Protein AF-A0A6B1G8V8-F1 (afdb_monomer_lite)

pLDDT: mean 84.97, std 13.7, range [35.28, 98.06]

Foldseek 3Di:
DPDQVQFDQLFRFPDKDWDDDPLKIKIKTQTNADDQKDKPQLVVPDQFDWFKKKKKFKALQLPQDPPPVCGGFKMKMWTFHNVQVVPGRDIDIHGPVSGIDIFMWGWDQDPVVNDIDTDTDPPKDWDWDQDRPRNMIIIMTRDPNHDPSMFIKIKIDGPVRGIDIDGHD

Radius of gyration: 16.23 Å; chains: 1; bounding box: 40×45×40 Å

Secondary structure (DSSP, 8-state):
--SGGGS-TTT-EEEEEEEEETTEEEEEEEES---SSEEE--TT--TT--SEEEEEEEESS----TTTT---SEEEEEE--TTTTSSTT--EEE-GGGT-EEEEEEEEEETTTTEEEEEE-TT---EEEEETTTTEEEEEEE-TT--SS-EEEEEEEETTTEEEEE---

Structure (mmCIF, N/CA/C/O backbone):
data_AF-A0A6B1G8V8-F1
#
_entry.id   AF-A0A6B1G8V8-F1
#
loop_
_atom_site.group_PDB
_atom_site.id
_atom_site.type_symbol
_atom_site.label_atom_id
_atom_site.label_alt_id
_atom_site.label_comp_id
_atom_site.label_asym_id
_atom_site.label_entity_id
_atom_site.label_seq_id
_atom_site.pdbx_PDB_ins_code
_atom_site.Cartn_x
_atom_site.Cartn_y
_atom_site.Cartn_z
_atom_site.occupancy
_atom_site.B_iso_or_equiv
_atom_site.auth_seq_id
_atom_site.auth_comp_id
_atom_site.auth_asym_id
_atom_site.auth_atom_id
_atom_site.pdbx_PDB_model_num
ATOM 1 N N . MET A 1 1 ? -14.516 0.953 -24.399 1.00 39.12 1 MET A N 1
ATOM 2 C CA . MET A 1 1 ? -14.673 0.362 -23.054 1.00 39.12 1 MET A CA 1
ATOM 3 C C . MET A 1 1 ? -13.446 -0.514 -22.906 1.00 39.12 1 MET A C 1
ATOM 5 O O . MET A 1 1 ? -13.545 -1.689 -23.188 1.00 39.12 1 MET A O 1
ATOM 9 N N . ASP A 1 2 ? -12.277 0.088 -22.645 1.00 35.28 2 ASP A N 1
ATOM 10 C CA . ASP A 1 2 ? -10.965 -0.543 -22.932 1.00 35.28 2 ASP A CA 1
ATOM 11 C C . ASP A 1 2 ? -9.835 -0.046 -22.002 1.00 35.28 2 ASP A C 1
ATOM 13 O O . ASP A 1 2 ? -8.678 0.040 -22.408 1.00 35.28 2 ASP A O 1
ATOM 17 N N . ALA A 1 3 ? -10.150 0.340 -20.761 1.00 50.69 3 ALA A N 1
ATOM 18 C CA . ALA A 1 3 ? -9.132 0.817 -19.812 1.00 50.69 3 ALA A CA 1
ATOM 19 C C . ALA A 1 3 ? -8.575 -0.311 -18.921 1.00 50.69 3 ALA A C 1
ATOM 21 O O . ALA A 1 3 ? -7.373 -0.387 -18.703 1.00 50.69 3 ALA A O 1
ATOM 22 N N . VAL A 1 4 ? -9.431 -1.233 -18.467 1.00 52.81 4 VAL A N 1
ATOM 23 C CA . VAL A 1 4 ? -9.064 -2.256 -17.466 1.00 52.81 4 VAL A CA 1
ATOM 24 C C . VAL A 1 4 ? -8.220 -3.395 -18.059 1.00 52.81 4 VAL A C 1
ATOM 26 O O . VAL A 1 4 ? -7.397 -3.988 -17.365 1.00 52.81 4 VAL A O 1
ATOM 29 N N . ASP A 1 5 ? -8.365 -3.699 -19.354 1.00 55.19 5 ASP A N 1
ATOM 30 C CA . ASP A 1 5 ? -7.652 -4.824 -19.987 1.00 55.19 5 ASP A CA 1
ATOM 31 C C . ASP A 1 5 ? -6.210 -4.507 -20.422 1.00 55.19 5 ASP A C 1
ATOM 33 O O . ASP A 1 5 ? -5.457 -5.431 -20.729 1.00 55.19 5 ASP A O 1
ATOM 37 N N . ASN A 1 6 ? -5.805 -3.231 -20.404 1.00 69.56 6 ASN A N 1
ATOM 38 C CA . ASN A 1 6 ? -4.459 -2.793 -20.798 1.00 69.56 6 ASN A CA 1
ATOM 39 C C . ASN A 1 6 ? -3.528 -2.496 -19.613 1.00 69.56 6 ASN A C 1
ATOM 41 O O . ASN A 1 6 ? -2.348 -2.221 -19.829 1.00 69.56 6 ASN A O 1
ATOM 45 N N . LEU A 1 7 ? -4.028 -2.557 -18.374 1.00 80.69 7 LEU A N 1
ATOM 46 C CA . LEU A 1 7 ? -3.188 -2.375 -17.192 1.00 80.69 7 LEU A CA 1
ATOM 47 C C . LEU A 1 7 ? -2.225 -3.561 -17.016 1.00 80.69 7 LEU A C 1
ATOM 49 O O . LEU A 1 7 ? -2.631 -4.717 -17.211 1.00 80.69 7 LEU A O 1
ATOM 53 N N . PRO A 1 8 ? -0.971 -3.313 -16.592 1.00 85.19 8 PRO A N 1
ATOM 54 C CA . PRO A 1 8 ? -0.048 -4.373 -16.219 1.00 85.19 8 PRO A CA 1
ATOM 55 C C . PRO A 1 8 ? -0.672 -5.295 -15.183 1.00 85.19 8 PRO A C 1
ATOM 57 O O . PRO A 1 8 ? -1.290 -4.861 -14.211 1.00 85.19 8 PRO A O 1
ATOM 60 N N . ARG A 1 9 ? -0.494 -6.598 -15.382 1.00 88.62 9 ARG A N 1
ATOM 61 C CA . ARG A 1 9 ? -1.203 -7.609 -14.592 1.00 88.62 9 ARG A CA 1
ATOM 62 C C . ARG A 1 9 ? -0.878 -7.558 -13.095 1.00 88.62 9 ARG A C 1
ATOM 64 O O . ARG A 1 9 ? -1.733 -7.934 -12.298 1.00 88.62 9 ARG A O 1
ATOM 71 N N . HIS A 1 10 ? 0.309 -7.063 -12.736 1.00 84.31 10 HIS A N 1
ATOM 72 C CA . HIS A 1 10 ? 0.762 -6.901 -11.351 1.00 84.31 10 HIS A CA 1
ATOM 73 C C . HIS A 1 10 ? 0.176 -5.683 -10.638 1.00 84.31 10 HIS A C 1
ATOM 75 O O . HIS A 1 10 ? 0.239 -5.629 -9.414 1.00 84.31 10 HIS A O 1
ATOM 81 N N . ILE A 1 11 ? -0.415 -4.731 -11.363 1.00 86.88 11 ILE A N 1
ATOM 82 C CA . ILE A 1 11 ? -1.179 -3.633 -10.756 1.00 86.88 11 ILE A CA 1
ATOM 83 C C . ILE A 1 11 ? -2.680 -3.738 -11.006 1.00 86.88 11 ILE A C 1
ATOM 85 O O . ILE A 1 11 ? -3.438 -3.154 -10.252 1.00 86.88 11 ILE A O 1
ATOM 89 N N . ASN A 1 12 ? -3.129 -4.516 -11.989 1.00 90.56 12 ASN A N 1
ATOM 90 C CA . ASN A 1 12 ? -4.548 -4.714 -12.279 1.00 90.56 12 ASN A CA 1
ATOM 91 C C . ASN A 1 12 ? -5.267 -5.412 -11.108 1.00 90.56 12 ASN A C 1
ATOM 93 O O . ASN A 1 12 ? -5.050 -6.608 -10.863 1.00 90.56 12 ASN A O 1
ATOM 97 N N . ILE A 1 13 ? -6.100 -4.663 -10.383 1.00 91.88 13 ILE A N 1
ATOM 98 C CA . ILE A 1 13 ? -6.831 -5.133 -9.209 1.00 91.88 13 ILE A CA 1
ATOM 99 C C . ILE A 1 13 ? -8.128 -5.792 -9.679 1.00 91.88 13 ILE A C 1
ATOM 101 O O . ILE A 1 13 ? -9.048 -5.155 -10.174 1.00 91.88 13 ILE A O 1
ATOM 105 N N . ILE A 1 14 ? -8.246 -7.098 -9.457 1.00 93.56 14 ILE A N 1
ATOM 106 C CA . ILE A 1 14 ? -9.467 -7.853 -9.767 1.00 93.56 14 ILE A CA 1
ATOM 107 C C . ILE A 1 14 ? -10.495 -7.710 -8.647 1.00 93.56 14 ILE A C 1
ATOM 109 O O . ILE A 1 14 ? -11.704 -7.741 -8.873 1.00 93.56 14 ILE A O 1
ATOM 113 N N . LYS A 1 15 ? -10.007 -7.634 -7.407 1.00 93.12 15 LYS A N 1
ATOM 114 C CA . LYS A 1 15 ? -10.833 -7.566 -6.207 1.00 93.12 15 LYS A CA 1
ATOM 115 C C . LYS A 1 15 ? -10.015 -7.076 -5.025 1.00 93.12 15 LYS A C 1
ATOM 117 O O . LYS A 1 15 ? -8.824 -7.361 -4.917 1.00 93.12 15 LYS A O 1
ATOM 122 N N . THR A 1 16 ? -10.686 -6.456 -4.068 1.00 94.75 16 THR A N 1
ATOM 123 C CA . THR A 1 16 ? -10.124 -6.152 -2.755 1.00 94.75 16 THR A CA 1
ATOM 124 C C . THR A 1 16 ? -10.911 -6.873 -1.663 1.00 94.75 16 THR A C 1
ATOM 126 O O . THR A 1 16 ? -12.077 -7.247 -1.823 1.00 94.75 16 THR A O 1
ATOM 129 N N . ARG A 1 17 ? -10.246 -7.162 -0.546 1.00 95.75 17 ARG A N 1
ATOM 130 C CA . ARG A 1 17 ? -10.904 -7.551 0.704 1.00 95.75 17 ARG A CA 1
ATOM 131 C C . ARG A 1 17 ? -10.180 -6.911 1.865 1.00 95.75 17 ARG A C 1
ATOM 133 O O . ARG A 1 17 ? -8.955 -6.959 1.920 1.00 95.75 17 ARG A O 1
ATOM 140 N N . SER A 1 18 ? -10.937 -6.432 2.832 1.00 94.88 18 SER A N 1
ATOM 141 C CA . SER A 1 18 ? -10.417 -6.018 4.123 1.00 94.88 18 SER A CA 1
ATOM 142 C C . SER A 1 18 ? -11.101 -6.792 5.239 1.00 94.88 18 SER A C 1
ATOM 144 O O . SER A 1 18 ? -12.240 -7.246 5.121 1.00 94.88 18 SER A O 1
ATOM 146 N N . ASN A 1 19 ? -10.383 -6.972 6.336 1.00 94.94 19 ASN A N 1
ATOM 147 C CA . ASN A 1 19 ? -10.982 -7.296 7.616 1.00 94.94 19 ASN A CA 1
ATOM 148 C C . ASN A 1 19 ? -10.213 -6.582 8.724 1.00 94.94 19 ASN A C 1
ATOM 150 O O . ASN A 1 19 ? -9.049 -6.222 8.550 1.00 94.94 19 ASN A O 1
ATOM 154 N N . ARG A 1 20 ? -10.869 -6.399 9.865 1.00 94.75 20 ARG A N 1
ATOM 155 C CA . ARG A 1 20 ? -10.316 -5.685 11.012 1.00 94.75 20 ARG A CA 1
ATOM 156 C C . ARG A 1 20 ? -10.350 -6.564 12.255 1.00 94.75 20 ARG A C 1
ATOM 158 O O . ARG A 1 20 ? -11.325 -7.285 12.472 1.00 94.75 20 ARG A O 1
ATOM 165 N N . VAL A 1 21 ? -9.300 -6.488 13.067 1.00 95.75 21 VAL A N 1
ATOM 166 C CA . VAL A 1 21 ? -9.236 -7.092 14.404 1.00 95.75 21 VAL A CA 1
ATOM 167 C C . VAL A 1 21 ? -8.693 -6.044 15.370 1.00 95.75 21 VAL A C 1
ATOM 169 O O . VAL A 1 21 ? -7.515 -5.712 15.318 1.00 95.75 21 VAL A O 1
ATOM 172 N N . GLY A 1 22 ? -9.551 -5.488 16.231 1.00 94.81 22 GLY A N 1
ATOM 173 C CA . GLY A 1 22 ? -9.175 -4.306 17.018 1.00 94.81 22 GLY A CA 1
ATOM 174 C C . GLY A 1 22 ? -8.818 -3.141 16.092 1.00 94.81 22 GLY A C 1
ATOM 175 O O . GLY A 1 22 ? -9.551 -2.878 15.146 1.00 94.81 22 GLY A O 1
ATOM 176 N N . GLU A 1 23 ? -7.690 -2.482 16.311 1.00 96.00 23 GLU A N 1
ATOM 177 C CA . GLU A 1 23 ? -7.196 -1.424 15.414 1.00 96.00 23 GLU A CA 1
ATOM 178 C C . GLU A 1 23 ? -6.299 -1.958 14.284 1.00 96.00 23 GLU A C 1
ATOM 180 O O . GLU A 1 23 ? -5.752 -1.204 13.485 1.00 96.00 23 GLU A O 1
ATOM 185 N N . THR A 1 24 ? -6.150 -3.280 14.167 1.00 97.25 24 THR A N 1
ATOM 186 C CA . THR A 1 24 ? -5.383 -3.889 13.080 1.00 97.25 24 THR A CA 1
ATOM 187 C C . THR A 1 24 ? -6.241 -4.061 11.834 1.00 97.25 24 THR A C 1
ATOM 189 O O . THR A 1 24 ? -7.226 -4.808 11.840 1.00 97.25 24 THR A O 1
ATOM 192 N N . ILE A 1 25 ? -5.822 -3.437 10.734 1.00 97.31 25 ILE A N 1
ATOM 193 C CA . ILE A 1 25 ? -6.373 -3.672 9.400 1.00 97.31 25 ILE A CA 1
ATOM 194 C C . ILE A 1 25 ? -5.590 -4.784 8.713 1.00 97.31 25 ILE A C 1
ATOM 196 O O . ILE A 1 25 ? -4.362 -4.806 8.700 1.00 97.31 25 ILE A O 1
ATOM 200 N N . HIS A 1 26 ? -6.318 -5.689 8.073 1.00 97.44 26 HIS A N 1
ATOM 201 C CA . HIS A 1 26 ? -5.798 -6.665 7.131 1.00 97.44 26 HIS A CA 1
ATOM 202 C C . HIS A 1 26 ? -6.414 -6.396 5.762 1.00 97.44 26 HIS A C 1
ATOM 204 O O . HIS A 1 26 ? -7.543 -6.799 5.489 1.00 97.44 26 HIS A O 1
ATOM 210 N N . ALA A 1 27 ? -5.669 -5.726 4.896 1.00 97.50 27 ALA A N 1
ATOM 211 C CA . ALA A 1 27 ? -6.106 -5.362 3.560 1.00 97.50 27 ALA A CA 1
ATOM 212 C C . ALA A 1 27 ? -5.463 -6.293 2.531 1.00 97.50 27 ALA A C 1
ATOM 214 O O . ALA A 1 27 ? -4.278 -6.603 2.619 1.00 97.50 27 ALA A O 1
ATOM 215 N N . ARG A 1 28 ? -6.238 -6.785 1.569 1.00 97.56 28 ARG A N 1
ATOM 216 C CA . ARG A 1 28 ? -5.780 -7.744 0.566 1.00 97.56 28 ARG A CA 1
ATOM 217 C C . ARG A 1 28 ? -6.204 -7.306 -0.826 1.00 97.56 28 ARG A C 1
ATOM 219 O O . ARG A 1 28 ? -7.396 -7.171 -1.095 1.00 97.56 28 ARG A O 1
ATOM 226 N N . PHE A 1 29 ? -5.216 -7.184 -1.697 1.00 96.62 29 PHE A N 1
ATOM 227 C CA . PHE A 1 29 ? -5.356 -7.029 -3.135 1.00 96.62 29 PHE A CA 1
ATOM 228 C C . PHE A 1 29 ? -5.373 -8.418 -3.769 1.00 96.62 29 PHE A C 1
ATOM 230 O O . PHE A 1 29 ? -4.514 -9.242 -3.453 1.00 96.62 29 PHE A O 1
ATOM 237 N N . TYR A 1 30 ? -6.340 -8.674 -4.644 1.00 96.00 30 TYR A N 1
ATOM 238 C CA . TYR A 1 30 ? -6.319 -9.789 -5.587 1.00 96.00 30 TYR A CA 1
ATOM 239 C C . TYR A 1 30 ? -5.976 -9.202 -6.946 1.00 96.00 30 TYR A C 1
ATOM 241 O O . TYR A 1 30 ? -6.732 -8.386 -7.475 1.00 96.00 30 TYR A O 1
ATOM 249 N N . LEU A 1 31 ? -4.824 -9.585 -7.476 1.00 94.38 31 LEU A N 1
ATOM 250 C CA . LEU A 1 31 ? -4.277 -9.037 -8.708 1.00 94.38 31 LEU A CA 1
ATOM 251 C C . LEU A 1 31 ? -4.483 -10.028 -9.848 1.00 94.38 31 LEU A C 1
ATOM 253 O O . LEU A 1 31 ? -4.680 -11.223 -9.620 1.00 94.38 31 LEU A O 1
ATOM 257 N N . ARG A 1 32 ? -4.440 -9.538 -11.087 1.00 93.75 32 ARG A N 1
ATOM 258 C CA . ARG A 1 32 ? -4.571 -10.412 -12.257 1.00 93.75 32 ARG A CA 1
ATOM 259 C C . ARG A 1 32 ? -3.440 -11.437 -12.316 1.00 93.75 32 ARG A C 1
ATOM 261 O O . ARG A 1 32 ? -3.692 -12.594 -12.640 1.00 93.75 32 ARG A O 1
ATOM 268 N N . GLU A 1 33 ? -2.215 -11.004 -12.027 1.00 93.06 33 GLU A N 1
ATOM 269 C CA . GLU A 1 33 ? -1.036 -11.866 -11.942 1.00 93.06 33 GLU A CA 1
ATOM 270 C C . GLU A 1 33 ? 0.099 -11.161 -11.190 1.00 93.06 33 GLU A C 1
ATOM 272 O O . GLU A 1 33 ? 0.418 -10.011 -11.475 1.00 93.06 33 GLU A O 1
ATOM 277 N N . ILE A 1 34 ? 0.752 -11.868 -10.275 1.00 90.94 34 ILE A N 1
ATOM 278 C CA . ILE A 1 34 ? 1.968 -11.452 -9.587 1.00 90.94 34 ILE A CA 1
ATOM 279 C C . ILE A 1 34 ? 3.123 -12.252 -10.192 1.00 90.94 34 ILE A C 1
ATOM 281 O O . ILE A 1 34 ? 3.202 -13.468 -9.978 1.00 90.94 34 ILE A O 1
ATOM 285 N N . PRO A 1 35 ? 4.028 -11.606 -10.944 1.00 88.19 35 PRO A N 1
ATOM 286 C CA . PRO A 1 35 ? 5.146 -12.306 -11.549 1.00 88.19 35 PRO A CA 1
ATOM 287 C C . PRO A 1 35 ? 6.120 -12.795 -10.470 1.00 88.19 35 PRO A C 1
ATOM 289 O O . PRO A 1 35 ? 6.318 -12.149 -9.443 1.00 88.19 35 PRO A O 1
ATOM 292 N N . GLU A 1 36 ? 6.769 -13.933 -10.721 1.00 85.94 36 GLU A N 1
ATOM 293 C CA . GLU A 1 36 ? 7.852 -14.428 -9.860 1.00 85.94 36 GLU A CA 1
ATOM 294 C C . GLU A 1 36 ? 9.040 -13.467 -9.825 1.00 85.94 36 GLU A C 1
ATOM 296 O O . GLU A 1 36 ? 9.628 -13.248 -8.771 1.00 85.94 36 GLU A O 1
ATOM 301 N N . MET A 1 37 ? 9.363 -12.879 -10.973 1.00 87.69 37 MET A N 1
ATOM 302 C CA . MET A 1 37 ? 10.422 -11.894 -11.117 1.00 87.69 37 MET A CA 1
ATOM 303 C C . MET A 1 37 ? 9.814 -10.617 -11.673 1.00 87.69 37 MET A C 1
ATOM 305 O O . MET A 1 37 ? 9.178 -10.640 -12.726 1.00 87.69 37 MET A O 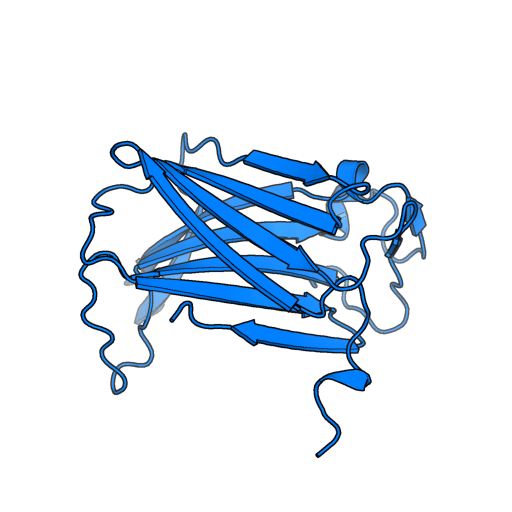1
ATOM 309 N N . MET A 1 38 ? 10.036 -9.502 -10.992 1.00 86.25 38 MET A N 1
ATOM 310 C CA . MET A 1 38 ? 9.594 -8.195 -11.454 1.00 86.25 38 MET A CA 1
ATOM 311 C C . MET A 1 38 ? 10.796 -7.416 -11.995 1.00 86.25 38 MET A C 1
ATOM 313 O O . MET A 1 38 ? 11.908 -7.521 -11.472 1.00 86.25 38 MET A O 1
ATOM 317 N N . THR A 1 39 ? 10.577 -6.701 -13.099 1.00 84.12 39 THR A N 1
ATOM 318 C CA . THR A 1 39 ? 11.618 -5.918 -13.772 1.00 84.12 39 THR A CA 1
ATOM 319 C C . THR A 1 39 ? 11.511 -4.474 -13.334 1.00 84.12 39 THR A C 1
ATOM 321 O O . THR A 1 39 ? 10.634 -3.784 -13.819 1.00 84.12 39 THR A O 1
ATOM 324 N N . PHE A 1 40 ? 12.422 -4.019 -12.486 1.00 77.88 40 PHE A N 1
ATOM 325 C CA . PHE A 1 40 ? 12.624 -2.608 -12.180 1.00 77.88 40 PHE A CA 1
ATOM 326 C C . PHE A 1 40 ? 13.171 -1.918 -13.437 1.00 77.88 40 PHE A C 1
ATOM 328 O O . PHE A 1 40 ? 14.350 -2.096 -13.756 1.00 77.88 40 PHE A O 1
ATOM 335 N N . ASN A 1 41 ? 12.322 -1.242 -14.216 1.00 74.12 41 ASN A N 1
ATOM 336 C CA . ASN A 1 41 ? 12.737 -0.565 -15.445 1.00 74.12 41 ASN A CA 1
ATOM 337 C C . ASN A 1 41 ? 12.965 0.919 -15.161 1.00 74.12 41 ASN A C 1
ATOM 339 O O . ASN A 1 41 ? 12.026 1.705 -15.078 1.00 74.12 41 ASN A O 1
ATOM 343 N N . ARG A 1 42 ? 14.239 1.295 -15.063 1.00 75.38 42 ARG A N 1
ATOM 344 C CA . ARG A 1 42 ? 14.685 2.655 -14.757 1.00 75.38 42 ARG A CA 1
ATOM 345 C C . ARG A 1 42 ? 14.692 3.567 -15.983 1.00 75.38 42 ARG A C 1
ATOM 347 O O . ARG A 1 42 ? 14.924 4.768 -15.830 1.00 75.38 42 ARG A O 1
ATOM 354 N N . ASP A 1 43 ? 14.486 3.033 -17.187 1.00 75.94 43 ASP A N 1
ATOM 355 C CA . ASP A 1 43 ? 14.514 3.833 -18.410 1.00 75.94 43 ASP A CA 1
ATOM 356 C C . ASP A 1 43 ? 13.367 4.855 -18.395 1.00 75.94 43 ASP A C 1
ATOM 358 O O . ASP A 1 43 ? 12.194 4.514 -18.526 1.00 75.94 43 ASP A O 1
ATOM 362 N N . GLY A 1 44 ? 13.716 6.133 -18.225 1.00 70.75 44 GLY A N 1
ATOM 363 C CA . GLY A 1 44 ? 12.751 7.234 -18.136 1.00 70.75 44 GLY A CA 1
ATOM 364 C C . GLY A 1 44 ? 12.182 7.495 -16.736 1.00 70.75 44 GLY A C 1
ATOM 365 O O . GLY A 1 44 ? 11.335 8.375 -16.601 1.00 70.75 44 GLY A O 1
ATOM 366 N N . VAL A 1 45 ? 12.660 6.802 -15.694 1.00 72.38 45 VAL A N 1
ATOM 367 C CA . VAL A 1 45 ? 12.194 6.975 -14.308 1.00 72.38 45 VAL A CA 1
ATOM 368 C C . VAL A 1 45 ? 13.227 7.750 -13.481 1.00 72.38 45 VAL A C 1
ATOM 370 O O . VAL A 1 45 ? 14.401 7.392 -13.430 1.00 72.38 45 VAL A O 1
ATOM 373 N N . GLY A 1 46 ? 12.800 8.819 -12.799 1.00 70.69 46 GLY A N 1
ATOM 374 C CA . GLY A 1 46 ? 13.678 9.630 -11.942 1.00 70.69 46 GLY A CA 1
ATOM 375 C C . GLY A 1 46 ? 14.178 8.874 -10.703 1.00 70.69 46 GLY A C 1
ATOM 376 O O . GLY A 1 46 ? 13.503 7.978 -10.200 1.00 70.69 46 GLY A O 1
ATOM 377 N N . ASP A 1 47 ? 15.365 9.214 -10.191 1.00 70.06 47 ASP A N 1
ATOM 378 C CA . ASP A 1 47 ? 16.053 8.489 -9.095 1.00 70.06 47 ASP A CA 1
ATOM 379 C C . ASP A 1 47 ? 15.310 8.460 -7.753 1.00 70.06 47 ASP A C 1
ATOM 381 O O . ASP A 1 47 ? 15.615 7.635 -6.893 1.00 70.06 47 ASP A O 1
ATOM 385 N N . THR A 1 48 ? 14.330 9.339 -7.576 1.00 71.31 48 THR A N 1
ATOM 386 C CA . THR A 1 48 ? 13.509 9.451 -6.364 1.00 71.31 48 THR A CA 1
ATOM 387 C C . THR A 1 48 ? 12.085 8.936 -6.559 1.00 71.31 48 THR A C 1
ATOM 389 O O . THR A 1 48 ? 11.271 9.051 -5.649 1.00 71.31 48 THR A O 1
ATOM 392 N N . VAL A 1 49 ? 11.756 8.417 -7.744 1.00 74.88 49 VAL A N 1
ATOM 393 C CA . VAL A 1 49 ? 10.399 7.977 -8.079 1.00 74.88 49 VAL A CA 1
ATOM 394 C C . VAL A 1 49 ? 10.195 6.538 -7.609 1.00 74.88 49 VAL A C 1
ATOM 396 O O . VAL A 1 49 ? 11.029 5.667 -7.866 1.00 74.88 49 VAL A O 1
ATOM 399 N N . LEU A 1 50 ? 9.079 6.305 -6.916 1.00 81.31 50 LEU A N 1
ATOM 400 C CA . LEU A 1 50 ? 8.580 4.967 -6.605 1.00 81.31 50 LEU A CA 1
ATOM 401 C C . LEU A 1 50 ? 8.115 4.303 -7.902 1.00 81.31 50 LEU A C 1
ATOM 403 O O . LEU A 1 50 ? 7.337 4.906 -8.634 1.00 81.31 50 LEU A O 1
ATOM 407 N N . GLU A 1 51 ? 8.578 3.090 -8.199 1.00 82.38 51 GLU A N 1
ATOM 408 C CA . GLU A 1 51 ? 8.182 2.412 -9.447 1.00 82.38 51 GLU A CA 1
ATOM 409 C C . GLU A 1 51 ? 6.864 1.676 -9.318 1.00 82.38 51 GLU A C 1
ATOM 411 O O . GLU A 1 51 ? 5.963 1.890 -10.121 1.00 82.38 51 GLU A O 1
ATOM 416 N N . TYR A 1 52 ? 6.752 0.840 -8.291 1.00 88.12 52 TYR A N 1
ATOM 417 C CA . TYR A 1 52 ? 5.554 0.084 -7.983 1.00 88.12 52 TYR A CA 1
ATOM 418 C C . TYR A 1 52 ? 5.068 0.457 -6.604 1.00 88.12 52 TYR A C 1
ATOM 420 O O . TYR 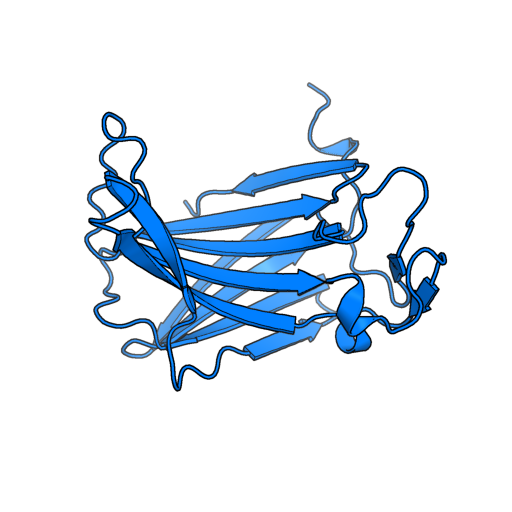A 1 52 ? 5.868 0.626 -5.677 1.00 88.12 52 TYR A O 1
ATOM 428 N N . MET A 1 53 ? 3.754 0.563 -6.464 1.00 91.38 53 MET A N 1
ATOM 429 C CA . MET A 1 53 ? 3.143 0.874 -5.188 1.00 91.38 53 MET A CA 1
ATOM 430 C C . MET A 1 53 ? 1.746 0.265 -5.088 1.00 91.38 53 MET A C 1
ATOM 432 O O . MET A 1 53 ? 0.974 0.303 -6.040 1.00 91.38 53 MET A O 1
ATOM 436 N N . TRP A 1 54 ? 1.418 -0.267 -3.915 1.00 95.31 54 TRP A N 1
ATOM 437 C CA . TRP A 1 54 ? 0.082 -0.686 -3.509 1.00 95.31 54 TRP A CA 1
ATOM 438 C C . TRP A 1 54 ? -0.242 0.026 -2.204 1.00 95.31 54 TRP A C 1
ATOM 440 O O . TRP A 1 54 ? 0.456 -0.161 -1.206 1.00 95.31 54 TRP A O 1
ATOM 450 N N . THR A 1 55 ? -1.284 0.850 -2.205 1.00 95.62 55 THR A N 1
ATOM 451 C CA . THR A 1 55 ? -1.666 1.665 -1.053 1.00 95.62 55 THR A CA 1
ATOM 452 C C . THR A 1 55 ? -3.071 1.358 -0.585 1.00 95.62 55 THR A C 1
ATOM 454 O O . THR A 1 55 ? -3.981 1.141 -1.387 1.00 95.62 55 THR A O 1
ATOM 457 N N . VAL A 1 56 ? -3.248 1.413 0.727 1.00 96.19 56 VAL A N 1
ATOM 458 C CA . VAL A 1 56 ? -4.551 1.433 1.381 1.00 96.19 56 VAL A CA 1
ATOM 459 C C . VAL A 1 56 ? -4.629 2.735 2.155 1.00 96.19 56 VAL A C 1
ATOM 461 O O . VAL A 1 56 ? -3.969 2.887 3.185 1.00 96.19 56 VAL A O 1
ATOM 464 N N . SER A 1 57 ? -5.398 3.674 1.624 1.00 94.69 57 SER A N 1
ATOM 465 C CA . SER A 1 57 ? -5.704 4.930 2.297 1.00 94.69 57 SER A CA 1
ATOM 466 C C . SER A 1 57 ? -6.901 4.727 3.218 1.00 94.69 57 SER A C 1
ATOM 468 O O . SER A 1 57 ? -7.831 3.998 2.870 1.00 94.69 57 SER A O 1
ATOM 470 N N . VAL A 1 58 ? -6.848 5.318 4.406 1.00 94.44 58 VAL A N 1
ATOM 471 C CA . VAL A 1 58 ? -7.821 5.098 5.477 1.00 94.44 58 VAL A CA 1
ATOM 472 C C . VAL A 1 58 ? -8.364 6.434 5.940 1.00 94.44 58 VAL A C 1
ATOM 474 O O . VAL A 1 58 ? -7.610 7.280 6.413 1.00 94.44 58 VAL A O 1
ATOM 477 N N . ASP A 1 59 ? -9.669 6.593 5.789 1.00 92.94 59 ASP A N 1
ATOM 478 C CA . ASP A 1 59 ? -10.465 7.633 6.429 1.00 92.94 59 ASP A CA 1
ATOM 479 C C . ASP A 1 59 ? -10.992 7.037 7.737 1.00 92.94 59 ASP A C 1
ATOM 481 O O . ASP A 1 59 ? -11.728 6.045 7.725 1.00 92.94 59 ASP A O 1
ATOM 485 N N . VAL A 1 60 ? -10.540 7.571 8.868 1.00 92.62 60 VAL A N 1
ATOM 486 C CA . VAL A 1 60 ? -10.816 6.995 10.185 1.00 92.62 60 VAL A CA 1
ATOM 487 C C . VAL A 1 60 ? -12.255 7.258 10.611 1.00 92.62 60 VAL A C 1
ATOM 489 O O . VAL A 1 60 ? -12.873 6.367 11.206 1.00 92.62 60 VAL A O 1
ATOM 492 N N . ASP A 1 61 ? -12.795 8.436 10.302 1.00 89.00 61 ASP A N 1
ATOM 493 C CA . ASP A 1 61 ? -14.122 8.860 10.752 1.00 89.00 61 ASP A CA 1
ATOM 494 C C . ASP A 1 61 ? -15.239 8.570 9.737 1.00 89.00 61 ASP A C 1
ATOM 496 O O . ASP A 1 61 ? -16.423 8.684 10.070 1.00 89.00 61 ASP A O 1
ATOM 500 N N . GLY A 1 62 ? -14.863 8.136 8.531 1.00 84.69 62 GLY A N 1
ATOM 501 C CA . GLY A 1 62 ? -15.775 7.730 7.469 1.00 84.69 62 GLY A CA 1
ATOM 502 C C . GLY A 1 62 ? -16.549 8.896 6.864 1.00 84.69 62 GLY A C 1
ATOM 503 O O . GLY A 1 62 ? -17.587 8.693 6.222 1.00 84.69 62 GLY A O 1
ATOM 504 N N . ARG A 1 63 ? -16.089 10.128 7.096 1.00 80.50 63 ARG A N 1
ATOM 505 C CA . ARG A 1 63 ? -16.687 11.353 6.576 1.00 80.50 63 ARG A CA 1
ATOM 506 C C . ARG A 1 63 ? -15.824 11.849 5.440 1.00 80.50 63 ARG A C 1
ATOM 508 O O . ARG A 1 63 ? -15.209 12.904 5.517 1.00 80.50 63 ARG A O 1
ATOM 515 N N . MET A 1 64 ? -15.849 11.109 4.341 1.00 68.31 64 MET A N 1
ATOM 516 C CA . MET A 1 64 ? -15.231 11.552 3.102 1.00 68.31 64 MET A CA 1
ATOM 517 C C . MET A 1 64 ? -15.802 12.928 2.715 1.00 68.31 64 MET A C 1
ATOM 519 O O . MET A 1 64 ? -16.949 13.033 2.276 1.00 68.31 64 MET A O 1
ATOM 523 N N . GLU A 1 65 ? -15.015 13.990 2.915 1.00 67.19 65 GLU A N 1
ATOM 524 C CA . GLU A 1 65 ? -15.378 15.378 2.613 1.00 67.19 65 GLU A CA 1
ATOM 525 C C . GLU A 1 65 ? -14.809 15.778 1.237 1.00 67.19 65 GLU A C 1
ATOM 527 O O . GLU A 1 65 ? -13.649 16.192 1.136 1.00 67.19 65 GLU A O 1
ATOM 532 N N . PRO A 1 66 ? -15.602 15.707 0.146 1.00 56.91 66 PRO A N 1
ATOM 533 C CA . PRO A 1 66 ? -15.073 15.784 -1.222 1.00 56.91 66 PRO A CA 1
ATOM 534 C C . PRO A 1 66 ? -14.534 17.171 -1.604 1.00 56.91 66 PRO A C 1
ATOM 536 O O . PRO A 1 66 ? -13.847 17.331 -2.608 1.00 56.91 66 PRO A O 1
ATOM 539 N N . TRP A 1 67 ? -14.883 18.204 -0.837 1.00 54.50 67 TRP A N 1
ATOM 540 C CA . TRP A 1 67 ? -14.600 19.612 -1.139 1.00 54.50 67 TRP A CA 1
ATOM 541 C C . TRP A 1 67 ? -13.269 20.112 -0.575 1.00 54.50 67 TRP A C 1
ATOM 543 O O . TRP A 1 67 ? -12.821 21.183 -0.981 1.00 54.50 67 TRP A O 1
ATOM 553 N N . LEU A 1 68 ? -12.642 19.368 0.340 1.00 53.34 68 LEU A N 1
ATOM 554 C CA . LEU A 1 68 ? -11.388 19.784 0.974 1.00 53.34 68 LEU A CA 1
ATOM 555 C C . LEU A 1 68 ? -10.144 19.144 0.347 1.00 53.34 68 LEU A C 1
ATOM 557 O O . LEU A 1 68 ? -9.036 19.522 0.702 1.00 53.34 68 LEU A O 1
ATOM 561 N N . GLY A 1 69 ? -10.284 18.196 -0.589 1.00 49.50 69 GLY A N 1
ATOM 562 C CA . GLY A 1 69 ? -9.128 17.479 -1.152 1.00 49.50 69 GLY A CA 1
ATOM 563 C C . GLY A 1 69 ? -8.324 16.703 -0.094 1.00 49.50 69 GLY A C 1
ATOM 564 O O . GLY A 1 69 ? -7.156 16.380 -0.305 1.00 49.50 69 GLY A O 1
ATOM 565 N N . HIS A 1 70 ? -8.937 16.442 1.063 1.00 58.88 70 HIS A N 1
ATOM 566 C CA . HIS A 1 70 ? -8.322 15.889 2.265 1.00 58.88 70 HIS A CA 1
ATOM 567 C C . HIS A 1 70 ? -9.043 14.598 2.660 1.00 58.88 70 HIS A C 1
ATOM 569 O O . HIS A 1 70 ? -9.662 14.515 3.713 1.00 58.88 70 HIS A O 1
ATOM 575 N N . GLU A 1 71 ? -8.928 13.563 1.835 1.00 75.62 71 GLU A N 1
ATOM 576 C CA . GLU A 1 71 ? -9.824 12.400 1.916 1.00 75.62 71 GLU A CA 1
ATOM 577 C C . GLU A 1 71 ? -9.420 11.320 2.934 1.00 75.62 71 GLU A C 1
ATOM 579 O O . GLU A 1 71 ? -10.273 10.535 3.319 1.00 75.62 71 GLU A O 1
ATOM 584 N N . TYR A 1 72 ? -8.155 11.262 3.377 1.00 89.06 72 TYR A N 1
ATOM 585 C CA . TYR A 1 72 ? -7.662 10.158 4.223 1.00 89.06 72 TYR A CA 1
ATOM 586 C C . TYR A 1 72 ? -6.696 10.620 5.320 1.00 89.06 72 TYR A C 1
ATOM 588 O O . TYR A 1 72 ? -5.862 11.497 5.070 1.00 89.06 72 TYR A O 1
ATOM 596 N N . ASP A 1 73 ? -6.777 9.991 6.492 1.00 93.25 73 ASP A N 1
ATOM 597 C CA . ASP A 1 73 ? -5.943 10.261 7.671 1.00 93.25 73 ASP A CA 1
ATOM 598 C C . ASP A 1 73 ? -4.662 9.424 7.679 1.00 93.25 73 ASP A C 1
ATOM 600 O O . ASP A 1 73 ? -3.599 9.914 8.053 1.00 93.25 73 ASP A O 1
ATOM 604 N N . PHE A 1 74 ? -4.746 8.173 7.217 1.00 95.75 74 PHE A N 1
ATOM 605 C CA . PHE A 1 74 ? -3.610 7.251 7.173 1.00 95.75 74 PHE A CA 1
ATOM 606 C C . PHE A 1 74 ? -3.418 6.628 5.790 1.00 95.75 74 PHE A C 1
ATOM 608 O O . PHE A 1 74 ? -4.357 6.495 5.001 1.00 95.75 74 PHE A O 1
ATOM 615 N N . MET A 1 75 ? -2.193 6.186 5.507 1.00 95.88 75 MET A N 1
ATOM 616 C CA . MET A 1 75 ? -1.856 5.419 4.311 1.00 95.88 75 MET A CA 1
ATOM 617 C C . MET A 1 75 ? -0.894 4.281 4.650 1.00 95.88 75 MET A C 1
ATOM 619 O O . MET A 1 75 ? 0.255 4.518 5.008 1.00 95.88 75 MET A O 1
ATOM 623 N N . MET A 1 76 ? -1.341 3.034 4.483 1.00 96.56 76 MET A N 1
ATOM 624 C CA . MET A 1 76 ? -0.431 1.886 4.408 1.00 96.56 76 MET A CA 1
ATOM 625 C C . MET A 1 76 ? 0.064 1.762 2.975 1.00 96.56 76 MET A C 1
ATOM 627 O O . MET A 1 76 ? -0.756 1.603 2.070 1.00 96.56 76 MET A O 1
ATOM 631 N N . ALA A 1 77 ? 1.373 1.779 2.760 1.00 95.06 77 ALA A N 1
ATOM 632 C CA . ALA A 1 77 ? 1.955 1.666 1.432 1.00 95.06 77 ALA A CA 1
ATOM 633 C C . ALA A 1 77 ? 2.964 0.521 1.392 1.00 95.06 77 ALA A C 1
ATOM 635 O O . ALA A 1 77 ? 3.881 0.478 2.202 1.00 95.06 77 ALA A O 1
ATOM 636 N N . ALA A 1 78 ? 2.799 -0.395 0.439 1.00 94.56 78 ALA A N 1
ATOM 637 C CA . ALA A 1 78 ? 3.864 -1.284 -0.003 1.00 94.56 78 ALA A CA 1
ATOM 638 C C . ALA A 1 78 ? 4.408 -0.757 -1.319 1.00 94.56 78 ALA A C 1
ATOM 640 O O . ALA A 1 78 ? 3.650 -0.623 -2.278 1.00 94.56 78 ALA A O 1
ATOM 641 N N . PHE A 1 79 ? 5.696 -0.460 -1.383 1.00 90.94 79 PHE A N 1
ATOM 642 C CA . PHE A 1 79 ? 6.284 0.150 -2.564 1.00 90.94 79 PHE A CA 1
ATOM 643 C C . PHE A 1 79 ? 7.723 -0.278 -2.772 1.00 90.94 79 PHE A C 1
ATOM 645 O O . PHE A 1 79 ? 8.377 -0.854 -1.907 1.00 90.94 79 PHE A O 1
ATOM 652 N N . THR A 1 80 ? 8.227 0.045 -3.949 1.00 85.12 80 THR A N 1
ATOM 653 C CA . THR A 1 80 ? 9.609 -0.197 -4.339 1.00 85.12 80 THR A CA 1
ATOM 654 C C . THR A 1 80 ? 10.298 1.143 -4.604 1.00 85.12 80 THR A C 1
ATOM 656 O O . THR A 1 80 ? 9.855 1.894 -5.481 1.00 85.12 80 THR A O 1
ATOM 659 N N . LYS A 1 81 ? 11.389 1.450 -3.890 1.00 74.75 81 LYS A N 1
ATOM 660 C CA . LYS A 1 81 ? 12.209 2.655 -4.126 1.00 74.75 81 LYS A CA 1
ATOM 661 C C . LYS A 1 81 ? 13.579 2.301 -4.704 1.00 74.75 81 LYS A C 1
ATOM 663 O O . LYS A 1 81 ? 14.170 1.284 -4.350 1.00 74.75 81 LYS A O 1
ATOM 668 N N . ALA A 1 82 ? 14.133 3.166 -5.554 1.00 65.81 82 ALA A N 1
ATOM 669 C CA . ALA A 1 82 ? 15.426 2.924 -6.207 1.00 65.81 82 ALA A CA 1
ATOM 670 C C . ALA A 1 82 ? 16.585 2.689 -5.213 1.00 65.81 82 ALA A C 1
ATOM 672 O O . ALA A 1 82 ? 17.528 1.958 -5.518 1.00 65.81 82 ALA A O 1
ATOM 673 N N . SER A 1 83 ? 16.516 3.271 -4.009 1.00 64.06 83 SER A N 1
ATOM 674 C CA . SER A 1 83 ? 17.506 3.040 -2.950 1.00 64.06 83 SER A CA 1
ATOM 675 C C . SER A 1 83 ? 17.443 1.635 -2.340 1.00 64.06 83 SER A C 1
ATOM 677 O O . SER A 1 83 ? 18.487 1.140 -1.922 1.00 64.06 83 SER A O 1
ATOM 679 N N . VAL A 1 84 ? 16.286 0.961 -2.357 1.00 59.66 84 VAL A N 1
ATOM 680 C CA . VAL A 1 84 ? 16.140 -0.442 -1.913 1.00 59.66 84 VAL A CA 1
ATOM 681 C C . VAL A 1 84 ? 16.869 -1.386 -2.850 1.00 59.66 84 VAL A C 1
ATOM 683 O O . VAL A 1 84 ? 17.507 -2.339 -2.411 1.00 59.66 84 VAL A O 1
ATOM 686 N N . VAL A 1 85 ? 16.830 -1.103 -4.154 1.00 60.97 85 VAL A N 1
ATOM 687 C CA . VAL A 1 85 ? 17.389 -2.008 -5.165 1.00 60.97 85 VAL A CA 1
ATOM 688 C C . VAL A 1 85 ? 18.906 -1.817 -5.371 1.00 60.97 85 VAL A C 1
ATOM 690 O O . VAL A 1 85 ? 19.538 -2.559 -6.118 1.00 60.97 85 VAL A O 1
ATOM 693 N N . SER A 1 86 ? 19.538 -0.898 -4.629 1.00 52.94 86 SER A N 1
ATOM 694 C CA . SER A 1 86 ? 20.997 -0.696 -4.462 1.00 52.94 86 SER A CA 1
ATOM 695 C C . SER A 1 86 ? 21.844 -0.394 -5.713 1.00 52.94 86 SER A C 1
ATOM 697 O O . SER A 1 86 ? 23.006 -0.013 -5.581 1.00 52.94 86 SER A O 1
ATOM 699 N N . GLU A 1 87 ? 21.287 -0.455 -6.922 1.00 58.81 87 GLU A N 1
ATOM 700 C CA . GLU A 1 87 ? 22.007 -0.202 -8.175 1.00 58.81 87 GLU A CA 1
ATOM 701 C C . GLU A 1 87 ? 21.348 0.954 -8.938 1.00 58.81 87 GLU A C 1
ATOM 703 O O . GLU A 1 87 ? 20.598 0.757 -9.894 1.00 58.81 87 GLU A O 1
ATOM 708 N N . ARG A 1 88 ? 21.609 2.183 -8.467 1.00 58.97 88 ARG A N 1
ATOM 709 C CA . ARG A 1 88 ? 21.061 3.435 -9.020 1.00 58.97 88 ARG A CA 1
ATOM 710 C C . ARG A 1 88 ? 21.066 3.431 -10.554 1.00 58.97 88 ARG A C 1
ATOM 712 O O . ARG A 1 88 ? 22.122 3.297 -11.173 1.00 58.97 88 ARG A O 1
ATOM 719 N N . GLY A 1 89 ? 19.882 3.607 -11.137 1.00 58.88 89 GLY A N 1
ATOM 720 C CA . GLY A 1 89 ? 19.699 3.807 -12.575 1.00 58.88 89 GLY A CA 1
ATOM 721 C C . GLY A 1 89 ? 19.880 2.566 -13.454 1.00 58.88 89 GLY A C 1
ATOM 722 O O . GLY A 1 89 ? 19.893 2.713 -14.671 1.00 58.88 89 GLY A O 1
ATOM 723 N N . ARG A 1 90 ? 20.028 1.359 -12.891 1.00 68.19 90 ARG A N 1
ATOM 724 C CA . ARG A 1 90 ? 20.082 0.124 -13.687 1.00 68.19 90 ARG A CA 1
ATOM 725 C C . ARG A 1 90 ? 18.774 -0.638 -13.644 1.00 68.19 90 ARG A C 1
ATOM 727 O O . ARG A 1 90 ? 18.142 -0.735 -12.596 1.00 68.19 90 ARG A O 1
ATOM 7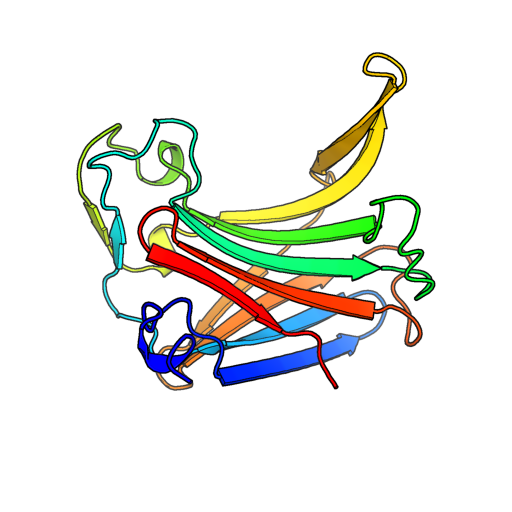34 N N . ASN A 1 91 ? 18.439 -1.242 -14.779 1.00 75.38 91 ASN A N 1
ATOM 735 C CA . ASN A 1 91 ? 17.347 -2.195 -14.849 1.00 75.38 91 ASN A CA 1
ATOM 736 C C . ASN A 1 91 ? 17.705 -3.441 -14.041 1.00 75.38 91 ASN A C 1
ATOM 738 O O . ASN A 1 91 ? 18.813 -3.974 -14.164 1.00 75.38 91 ASN A O 1
ATOM 742 N N . LEU A 1 92 ? 16.777 -3.894 -13.205 1.00 79.38 92 LEU A N 1
ATOM 743 C CA . LEU A 1 92 ? 17.003 -4.998 -12.277 1.00 79.38 92 LEU A CA 1
ATOM 744 C C . LEU A 1 92 ? 15.843 -5.973 -12.359 1.00 79.38 92 LEU A C 1
ATOM 746 O O . LEU A 1 92 ? 14.690 -5.576 -12.445 1.00 79.38 92 LEU A O 1
ATOM 750 N N . VAL A 1 93 ? 16.154 -7.264 -12.317 1.00 85.69 93 VAL A N 1
ATOM 751 C CA . VAL A 1 93 ? 15.151 -8.329 -12.317 1.00 85.69 93 VAL A CA 1
ATOM 752 C C . VAL A 1 93 ? 15.342 -9.133 -11.043 1.00 85.69 93 VAL A C 1
ATOM 754 O O . VAL A 1 93 ? 16.367 -9.799 -10.879 1.00 85.69 93 VAL A O 1
ATOM 757 N N . ARG A 1 94 ? 14.393 -9.035 -10.110 1.00 84.50 94 ARG A N 1
ATOM 758 C CA . ARG A 1 94 ? 14.449 -9.713 -8.803 1.00 84.50 94 ARG A CA 1
ATOM 759 C C . ARG A 1 94 ? 13.057 -10.186 -8.370 1.00 84.50 94 ARG A C 1
ATOM 761 O O . ARG A 1 94 ? 12.061 -9.689 -8.899 1.00 84.50 94 ARG A O 1
ATOM 768 N N . PRO A 1 95 ? 12.973 -11.120 -7.406 1.00 87.62 95 PRO A N 1
ATOM 769 C CA . PRO A 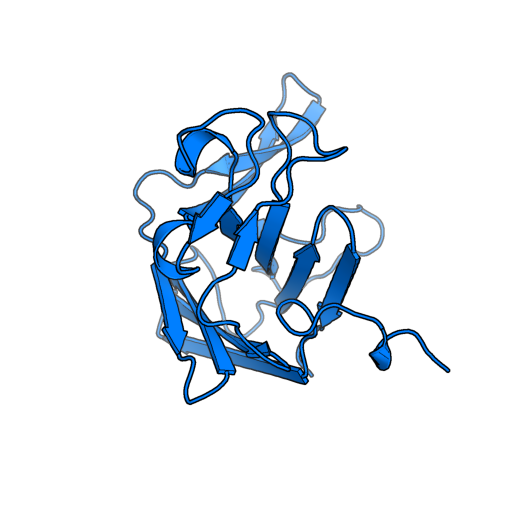1 95 ? 11.703 -11.453 -6.778 1.00 87.62 95 PRO A CA 1
ATOM 770 C C . PRO A 1 95 ? 11.084 -10.223 -6.115 1.00 87.62 95 PRO A C 1
ATOM 772 O O . PRO A 1 95 ? 11.800 -9.449 -5.472 1.00 87.62 95 PRO A O 1
ATOM 775 N N . LEU A 1 96 ? 9.770 -10.048 -6.272 1.00 85.25 96 LEU A N 1
ATOM 776 C CA . LEU A 1 96 ? 9.043 -8.882 -5.762 1.00 85.25 96 LEU A CA 1
ATOM 777 C C . LEU A 1 96 ? 9.214 -8.726 -4.245 1.00 85.25 96 LEU A C 1
ATOM 779 O O . LEU A 1 96 ? 9.462 -7.627 -3.753 1.00 85.25 96 LEU A O 1
ATOM 783 N N . GLU A 1 97 ? 9.180 -9.840 -3.515 1.00 86.25 97 GLU A N 1
ATOM 784 C CA . GLU A 1 97 ? 9.389 -9.902 -2.067 1.00 86.25 97 GLU A CA 1
ATOM 785 C C . GLU A 1 97 ? 10.715 -9.284 -1.596 1.00 86.25 97 GLU A C 1
ATOM 787 O O . GLU A 1 97 ? 10.803 -8.826 -0.462 1.00 86.25 97 GLU A O 1
ATOM 792 N N . ASN A 1 98 ? 11.730 -9.230 -2.460 1.00 84.38 98 ASN A N 1
ATOM 793 C CA . ASN A 1 98 ? 13.047 -8.688 -2.126 1.00 84.38 98 ASN A CA 1
ATOM 794 C C . ASN A 1 98 ? 13.191 -7.197 -2.464 1.00 84.38 98 ASN A C 1
ATOM 796 O O . ASN A 1 98 ? 14.274 -6.641 -2.289 1.00 84.38 98 ASN A O 1
ATOM 800 N N . MET A 1 99 ? 12.148 -6.573 -3.013 1.00 82.06 99 MET A N 1
ATOM 801 C CA . MET A 1 99 ? 12.175 -5.181 -3.475 1.00 82.06 99 MET A CA 1
ATOM 802 C C . MET A 1 99 ? 11.139 -4.294 -2.786 1.00 82.06 99 MET A C 1
ATOM 804 O O . MET A 1 99 ? 11.219 -3.075 -2.926 1.00 82.06 99 MET A O 1
ATOM 808 N N . ILE A 1 100 ? 10.172 -4.888 -2.082 1.00 88.69 100 ILE A N 1
ATOM 809 C CA . ILE A 1 100 ? 9.106 -4.155 -1.400 1.00 88.69 100 ILE A CA 1
ATOM 810 C C . ILE A 1 100 ? 9.564 -3.707 -0.014 1.00 88.69 100 ILE A C 1
ATOM 812 O O . ILE A 1 100 ? 9.986 -4.513 0.813 1.00 88.69 100 ILE A O 1
ATOM 816 N N . GLU A 1 101 ? 9.374 -2.425 0.251 1.00 91.12 101 GLU A N 1
ATOM 817 C CA . GLU A 1 101 ? 9.260 -1.870 1.592 1.00 91.12 101 GLU A CA 1
ATOM 818 C C . GLU A 1 101 ? 7.796 -1.625 1.931 1.00 91.12 101 GLU A C 1
ATOM 820 O O . GLU A 1 101 ? 6.948 -1.498 1.044 1.00 91.12 101 GLU A O 1
ATOM 825 N N . VAL A 1 102 ? 7.501 -1.572 3.227 1.00 94.19 102 VAL A N 1
ATOM 826 C CA . VAL A 1 102 ? 6.168 -1.256 3.722 1.00 94.19 102 VAL A CA 1
ATOM 827 C C . VAL A 1 102 ? 6.281 -0.206 4.800 1.00 94.19 102 VAL A C 1
ATOM 829 O O . VAL A 1 102 ? 7.017 -0.401 5.762 1.00 94.19 102 VAL A O 1
ATOM 832 N N . GLU A 1 103 ? 5.510 0.860 4.656 1.00 95.88 103 GLU A N 1
ATOM 833 C CA . GLU A 1 103 ? 5.463 1.961 5.611 1.00 95.88 103 GLU A CA 1
ATOM 834 C C . GLU A 1 103 ? 4.000 2.341 5.893 1.00 95.88 103 GLU A C 1
ATOM 836 O O . GLU A 1 103 ? 3.093 2.086 5.087 1.00 95.88 103 GLU A O 1
ATOM 841 N N . LEU A 1 104 ? 3.766 2.899 7.081 1.00 97.56 104 LEU A N 1
ATOM 842 C CA . LEU A 1 104 ? 2.504 3.516 7.470 1.00 97.56 104 LEU A CA 1
ATOM 843 C C . LEU A 1 104 ? 2.757 5.011 7.609 1.00 97.56 104 LEU A C 1
ATOM 845 O O . LEU A 1 104 ? 3.631 5.418 8.371 1.00 97.56 104 LEU A O 1
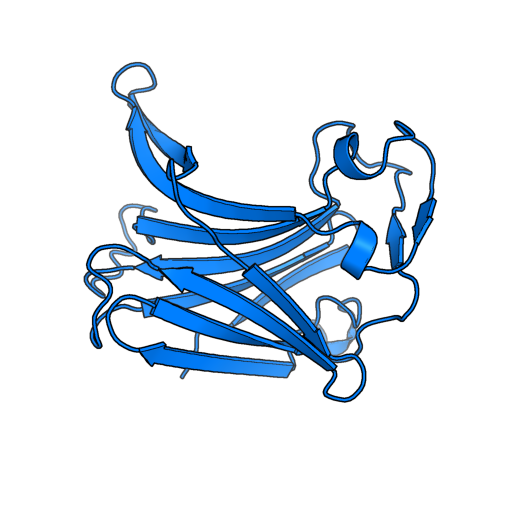ATOM 849 N N . TYR A 1 105 ? 1.955 5.808 6.918 1.00 96.69 105 TYR A N 1
ATOM 850 C CA . TYR A 1 105 ? 1.983 7.257 7.025 1.00 96.69 105 TYR A CA 1
ATOM 851 C C . TYR A 1 105 ? 0.716 7.781 7.686 1.00 96.69 105 TYR A C 1
ATOM 853 O O . TYR A 1 105 ? -0.375 7.260 7.449 1.00 96.69 105 TYR A O 1
ATOM 861 N N . GLU A 1 106 ? 0.873 8.843 8.463 1.00 95.81 106 GLU A N 1
ATOM 862 C CA . GLU A 1 106 ? -0.195 9.690 8.978 1.00 95.81 106 GLU A CA 1
ATOM 863 C C . GLU A 1 106 ? -0.153 11.035 8.261 1.00 95.81 106 GLU A C 1
ATOM 865 O O . GLU A 1 106 ? 0.914 11.576 7.947 1.00 95.81 106 GLU A O 1
ATOM 870 N N . ARG A 1 107 ? -1.332 11.582 7.991 1.00 92.25 107 ARG A N 1
ATOM 871 C CA . ARG A 1 107 ? -1.473 12.919 7.447 1.00 92.25 107 ARG A CA 1
ATOM 872 C C . ARG A 1 107 ? -1.398 13.940 8.577 1.00 92.25 107 ARG A C 1
ATOM 874 O O . ARG A 1 107 ? -2.281 14.007 9.424 1.00 92.25 107 ARG A O 1
ATOM 881 N N . VAL A 1 108 ? -0.391 14.802 8.535 1.00 91.62 108 VAL A N 1
ATOM 882 C CA . VAL A 1 108 ? -0.158 15.843 9.544 1.00 91.62 108 VAL A CA 1
ATOM 883 C C . VAL A 1 108 ? -0.189 17.213 8.878 1.00 91.62 108 VAL A C 1
ATOM 885 O O . VAL A 1 108 ? 0.310 17.375 7.766 1.00 91.62 108 VAL A O 1
ATOM 888 N N . PHE A 1 109 ? -0.794 18.208 9.530 1.00 90.12 109 PHE A N 1
ATOM 889 C CA . PHE A 1 109 ? -0.717 19.594 9.067 1.00 90.12 109 PHE A CA 1
ATOM 890 C C . PHE A 1 109 ? 0.637 20.194 9.458 1.00 90.12 109 PHE A C 1
ATOM 892 O O . PHE A 1 109 ? 0.951 20.299 10.643 1.00 90.12 109 PHE A O 1
ATOM 899 N N . ASP A 1 110 ? 1.433 20.579 8.464 1.00 90.69 110 ASP A N 1
ATOM 900 C CA . ASP A 1 110 ? 2.697 21.281 8.658 1.00 90.69 110 ASP A CA 1
ATOM 901 C C . ASP A 1 110 ? 2.445 22.793 8.607 1.00 90.69 110 ASP A C 1
ATOM 903 O O . ASP A 1 110 ? 2.189 23.369 7.546 1.00 90.69 110 ASP A O 1
ATOM 907 N N . GLU A 1 111 ? 2.529 23.446 9.769 1.00 91.94 111 GLU A N 1
ATOM 908 C CA . GLU A 1 111 ? 2.332 24.895 9.899 1.00 91.94 111 GLU A CA 1
ATOM 909 C C . GLU A 1 111 ? 3.347 25.711 9.087 1.00 91.94 111 GLU A C 1
ATOM 911 O O . GLU A 1 111 ? 3.033 26.813 8.647 1.00 91.94 111 GLU A O 1
ATOM 916 N N . SER A 1 112 ? 4.560 25.192 8.869 1.00 93.81 112 SER A N 1
ATOM 917 C CA . SER A 1 112 ? 5.612 25.909 8.140 1.00 93.81 112 SER A CA 1
ATOM 918 C C . SER A 1 112 ? 5.375 25.932 6.631 1.00 93.81 112 SER A C 1
ATOM 920 O O . SER A 1 112 ? 5.778 26.877 5.951 1.00 93.81 112 SER A O 1
ATOM 922 N N . LEU A 1 113 ? 4.711 24.896 6.120 1.00 89.88 113 LEU A N 1
ATOM 923 C CA . LEU A 1 113 ? 4.326 24.770 4.717 1.00 89.88 113 LEU A CA 1
ATOM 924 C C . LEU A 1 113 ? 2.890 25.241 4.462 1.00 89.88 113 LEU A C 1
ATOM 926 O O . LEU A 1 113 ? 2.481 25.300 3.303 1.00 89.88 113 LEU A O 1
ATOM 930 N N . GLU A 1 114 ? 2.141 25.549 5.528 1.00 91.75 114 GLU A N 1
ATOM 931 C CA . GLU A 1 114 ? 0.695 25.805 5.507 1.00 91.75 114 GLU A CA 1
ATOM 932 C C . GLU A 1 114 ? -0.065 24.721 4.718 1.00 91.75 114 GLU A C 1
ATOM 934 O O . GLU A 1 114 ? -1.004 24.997 3.970 1.00 91.75 114 GLU A O 1
ATOM 939 N N . ALA A 1 115 ? 0.372 23.466 4.856 1.00 88.00 115 ALA A N 1
ATOM 940 C CA . ALA A 1 115 ? -0.102 22.353 4.044 1.00 88.00 115 ALA A CA 1
ATOM 941 C C . ALA A 1 115 ? -0.082 21.033 4.819 1.00 88.00 115 ALA A C 1
ATOM 943 O O . ALA A 1 115 ? 0.727 20.825 5.720 1.00 88.00 115 ALA A O 1
ATOM 944 N N . TYR A 1 116 ? -0.951 20.102 4.426 1.00 87.88 116 TYR A N 1
ATOM 945 C CA . TYR A 1 116 ? -0.871 18.727 4.907 1.00 87.88 116 TYR A CA 1
ATOM 946 C C . TYR A 1 116 ? 0.277 17.977 4.231 1.00 87.88 116 TYR A C 1
ATOM 948 O O . TYR A 1 116 ? 0.473 18.075 3.018 1.00 87.88 116 TYR A O 1
ATOM 956 N N . THR A 1 117 ? 0.993 17.181 5.017 1.00 90.25 117 THR A N 1
ATOM 957 C CA . THR A 1 117 ? 2.056 16.284 4.569 1.00 90.25 117 THR A CA 1
ATOM 958 C C . THR A 1 117 ? 1.835 14.874 5.112 1.00 90.25 117 THR A C 1
ATOM 960 O O . THR A 1 117 ? 1.042 14.667 6.032 1.00 90.25 117 THR A O 1
ATOM 963 N N . TRP A 1 118 ? 2.534 13.902 4.534 1.00 91.94 118 TRP A N 1
ATOM 964 C CA . TRP A 1 118 ? 2.571 12.526 5.018 1.00 91.94 118 TRP A CA 1
ATOM 965 C C . TRP A 1 118 ? 3.827 12.324 5.858 1.00 91.94 118 TRP A C 1
ATOM 967 O O . TRP A 1 118 ? 4.938 12.566 5.384 1.00 91.94 118 TRP A O 1
ATOM 977 N N . VAL A 1 119 ? 3.648 11.880 7.097 1.00 94.56 119 VAL A N 1
ATOM 978 C CA . VAL A 1 119 ? 4.734 11.582 8.035 1.00 94.56 119 VAL A CA 1
ATOM 979 C C . VAL A 1 119 ? 4.683 10.103 8.378 1.00 94.56 119 VAL A C 1
ATOM 981 O O . VAL A 1 119 ? 3.609 9.563 8.627 1.00 94.56 119 VAL A O 1
ATOM 984 N N . GLU A 1 120 ? 5.831 9.431 8.354 1.00 95.38 120 GLU A N 1
ATOM 985 C CA . GLU A 1 120 ? 5.921 8.030 8.768 1.00 95.38 120 GLU A CA 1
ATOM 986 C C . GLU A 1 120 ? 5.539 7.898 10.251 1.00 95.38 120 GLU A C 1
ATOM 988 O O . GLU A 1 120 ? 6.023 8.650 11.099 1.00 95.38 120 GLU A O 1
ATOM 993 N N . VAL A 1 121 ? 4.666 6.942 10.569 1.00 96.06 121 VAL A N 1
ATOM 994 C CA . VAL A 1 121 ? 4.219 6.692 11.942 1.00 96.06 121 VAL A CA 1
ATOM 995 C C . VAL A 1 121 ? 5.319 5.956 12.703 1.00 96.06 121 VAL A C 1
ATOM 997 O O . VAL A 1 121 ? 5.543 4.757 12.501 1.00 96.06 121 VAL A O 1
ATOM 1000 N N . GLU A 1 122 ? 6.002 6.668 13.601 1.00 92.94 122 GLU A N 1
ATOM 1001 C CA . GLU A 1 122 ? 7.097 6.116 14.401 1.00 92.94 122 GLU A CA 1
ATOM 1002 C C . GLU A 1 122 ? 6.628 4.925 15.255 1.00 92.94 122 GLU A C 1
ATOM 1004 O O . GLU A 1 122 ? 5.581 4.955 15.903 1.00 92.94 122 GLU A O 1
ATOM 1009 N N . GLY A 1 123 ? 7.413 3.844 15.254 1.00 91.44 123 GLY A N 1
ATOM 1010 C CA . GLY A 1 123 ? 7.095 2.625 16.003 1.00 91.44 123 GLY A CA 1
ATOM 1011 C C . GLY A 1 123 ? 5.997 1.759 15.376 1.00 91.44 123 GLY A C 1
ATOM 1012 O O . GLY A 1 123 ? 5.692 0.693 15.919 1.00 91.44 123 GLY A O 1
ATOM 1013 N N . SER A 1 124 ? 5.435 2.161 14.230 1.00 93.25 124 SER A N 1
ATOM 1014 C CA . SER A 1 124 ? 4.566 1.288 13.444 1.00 93.25 124 SER A CA 1
ATOM 1015 C C . SER A 1 124 ? 5.340 0.069 12.921 1.00 93.25 124 SER A C 1
ATOM 1017 O O . SER A 1 124 ? 6.563 0.070 12.782 1.00 93.25 124 SER A O 1
ATOM 1019 N N . ASN A 1 125 ? 4.623 -1.029 12.675 1.00 94.44 125 ASN A N 1
ATOM 1020 C CA . ASN A 1 125 ? 5.206 -2.265 12.147 1.00 94.44 125 ASN A CA 1
ATOM 1021 C C . ASN A 1 125 ? 4.312 -2.843 11.045 1.00 94.44 125 ASN A C 1
ATOM 1023 O O . ASN A 1 125 ? 3.738 -3.930 11.222 1.00 94.44 125 ASN A O 1
ATOM 1027 N N . PRO A 1 126 ? 4.122 -2.099 9.942 1.00 96.75 126 PRO A N 1
ATOM 1028 C CA . PRO A 1 126 ? 3.298 -2.563 8.849 1.00 96.75 126 PRO A CA 1
ATOM 1029 C C . PRO A 1 126 ? 3.991 -3.737 8.145 1.00 96.75 126 PRO A C 1
ATOM 1031 O O . PRO A 1 126 ? 5.215 -3.862 8.108 1.00 96.75 126 PRO A O 1
ATOM 1034 N N . ARG A 1 127 ? 3.195 -4.662 7.613 1.00 96.56 127 ARG A N 1
ATOM 1035 C CA . ARG A 1 127 ? 3.685 -5.914 7.028 1.00 96.56 127 ARG A CA 1
ATOM 1036 C C . ARG A 1 127 ? 3.053 -6.161 5.677 1.00 96.56 127 ARG A C 1
ATOM 1038 O O . ARG A 1 127 ? 1.850 -5.961 5.512 1.00 96.56 127 ARG A O 1
ATOM 1045 N N . VAL A 1 128 ? 3.850 -6.705 4.763 1.00 95.69 128 VAL A N 1
ATOM 1046 C CA . VAL A 1 128 ? 3.385 -7.260 3.492 1.00 95.69 128 VAL A CA 1
ATOM 1047 C C . VAL A 1 128 ? 3.509 -8.777 3.505 1.00 95.69 128 VAL A C 1
ATOM 1049 O O . VAL A 1 128 ? 4.435 -9.356 4.071 1.00 95.69 128 VAL A O 1
ATOM 1052 N N . THR A 1 129 ? 2.557 -9.453 2.878 1.00 95.69 129 THR A N 1
ATOM 1053 C CA . THR A 1 129 ? 2.674 -10.866 2.517 1.00 95.69 129 THR A CA 1
ATOM 1054 C C . THR A 1 129 ? 2.221 -11.034 1.080 1.00 95.69 129 THR A C 1
ATOM 1056 O O . THR A 1 129 ? 1.161 -10.533 0.709 1.00 95.69 129 THR A O 1
ATOM 1059 N N . ILE A 1 130 ? 3.016 -11.744 0.286 1.00 94.25 130 ILE A N 1
ATOM 1060 C CA . ILE A 1 130 ? 2.754 -11.990 -1.131 1.00 94.25 130 ILE A CA 1
ATOM 1061 C C . ILE A 1 130 ? 2.465 -13.481 -1.303 1.00 94.25 130 ILE A C 1
ATOM 1063 O O . ILE A 1 130 ? 3.264 -14.314 -0.878 1.00 94.25 130 ILE A O 1
ATOM 1067 N N . SER A 1 131 ? 1.332 -13.821 -1.916 1.00 94.62 131 SER A N 1
ATOM 1068 C CA . SER A 1 131 ? 0.992 -15.191 -2.318 1.00 94.62 131 SER A CA 1
ATOM 1069 C C . SER A 1 131 ? 0.836 -15.231 -3.830 1.00 94.62 131 SER A C 1
ATOM 1071 O O . SER A 1 131 ? -0.129 -14.696 -4.373 1.00 94.62 131 SER A O 1
ATOM 1073 N N . ARG A 1 132 ? 1.790 -15.868 -4.514 1.00 93.25 132 ARG A N 1
ATOM 1074 C CA . ARG A 1 132 ? 1.720 -16.097 -5.965 1.00 93.25 132 ARG A CA 1
ATOM 1075 C C . ARG A 1 132 ? 0.694 -17.169 -6.330 1.00 93.25 132 ARG A C 1
ATOM 1077 O O . ARG A 1 132 ? 0.108 -17.093 -7.397 1.00 93.25 132 ARG A O 1
ATOM 1084 N N . GLU A 1 133 ? 0.447 -18.137 -5.450 1.00 94.25 133 GLU A N 1
ATOM 1085 C CA . GLU A 1 133 ? -0.588 -19.158 -5.662 1.00 94.25 133 GLU A CA 1
ATOM 1086 C C . GLU A 1 133 ? -1.983 -18.522 -5.707 1.00 94.25 133 GLU A C 1
ATOM 1088 O O . GLU A 1 133 ? -2.749 -18.768 -6.637 1.00 94.25 133 GLU A O 1
ATOM 1093 N N . ASP A 1 134 ? -2.269 -17.626 -4.759 1.00 95.38 134 ASP A N 1
ATOM 1094 C CA . ASP A 1 134 ? -3.564 -16.944 -4.671 1.00 95.38 134 ASP A CA 1
ATOM 1095 C C . ASP A 1 134 ? -3.634 -15.657 -5.507 1.00 95.38 134 ASP A C 1
ATOM 1097 O O . ASP A 1 134 ? -4.699 -15.048 -5.600 1.00 95.38 134 ASP A O 1
ATOM 1101 N N . GLN A 1 135 ? -2.505 -15.212 -6.069 1.00 96.19 135 GLN A N 1
ATOM 1102 C CA . GLN A 1 135 ? -2.344 -13.910 -6.729 1.00 96.19 135 GLN A CA 1
ATOM 1103 C C . GLN A 1 135 ? -2.719 -12.735 -5.813 1.00 96.19 135 GLN A C 1
ATOM 1105 O O . GLN A 1 135 ? -3.477 -11.837 -6.188 1.00 96.19 135 GLN A O 1
ATOM 1110 N N . THR A 1 136 ? -2.203 -12.744 -4.578 1.00 96.12 136 THR A N 1
ATOM 1111 C CA . THR A 1 136 ? -2.540 -11.729 -3.572 1.00 96.12 136 THR A CA 1
ATOM 1112 C C . THR A 1 136 ? -1.347 -11.001 -2.979 1.00 96.12 136 THR A C 1
ATOM 1114 O O . THR A 1 136 ? -0.304 -11.590 -2.693 1.00 96.12 136 THR A O 1
ATOM 1117 N N . ILE A 1 137 ? -1.557 -9.710 -2.719 1.00 95.81 137 ILE A N 1
ATOM 1118 C CA . ILE A 1 137 ? -0.727 -8.895 -1.830 1.00 95.81 137 ILE A CA 1
ATOM 1119 C C . ILE A 1 137 ? -1.583 -8.535 -0.623 1.00 95.81 137 ILE A C 1
ATOM 1121 O O . ILE A 1 137 ? -2.679 -7.993 -0.764 1.00 95.81 137 ILE A O 1
ATOM 1125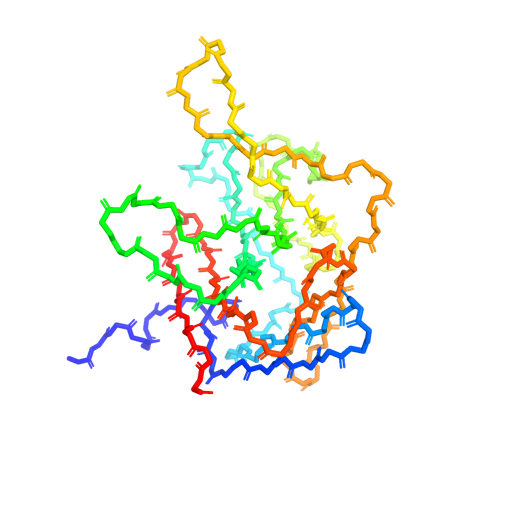 N N . LYS A 1 138 ? -1.103 -8.854 0.577 1.00 97.31 138 LYS A N 1
ATOM 1126 C CA . LYS A 1 138 ? -1.762 -8.512 1.836 1.00 97.31 138 LYS A CA 1
ATOM 1127 C C . LYS A 1 138 ? -0.933 -7.477 2.583 1.00 97.31 138 LYS A C 1
ATOM 1129 O O . LYS A 1 138 ? 0.200 -7.778 2.940 1.00 97.31 138 LYS A O 1
ATOM 1134 N N . LEU A 1 139 ? -1.528 -6.326 2.877 1.00 97.94 139 LEU A N 1
ATOM 1135 C CA . LEU A 1 139 ? -0.997 -5.329 3.802 1.00 97.94 139 LEU A CA 1
ATOM 1136 C C . LEU A 1 139 ? -1.649 -5.491 5.170 1.00 97.94 139 LEU A C 1
ATOM 1138 O O . LEU A 1 139 ? -2.827 -5.840 5.296 1.00 97.94 139 LEU A O 1
ATOM 1142 N N . THR A 1 140 ? -0.868 -5.318 6.224 1.00 98.06 140 THR A N 1
ATOM 1143 C CA . THR A 1 140 ? -1.361 -5.378 7.597 1.00 98.06 140 THR A CA 1
ATOM 1144 C C . THR A 1 140 ? -0.665 -4.335 8.442 1.00 98.06 140 THR A C 1
ATOM 1146 O O . THR A 1 140 ? 0.558 -4.336 8.490 1.00 98.06 140 THR A O 1
ATOM 1149 N N . SER A 1 141 ? -1.435 -3.501 9.132 1.00 97.94 141 SER A N 1
ATOM 1150 C CA . SER A 1 141 ? -0.921 -2.563 10.129 1.00 97.94 141 SER A CA 1
ATOM 1151 C C . SER A 1 141 ? -1.968 -2.303 11.200 1.00 97.94 141 SER A C 1
ATOM 1153 O O . SER A 1 141 ? -3.167 -2.437 10.955 1.00 97.94 141 SER A O 1
ATOM 1155 N N . GLU A 1 142 ? -1.499 -1.925 12.381 1.00 97.50 142 GLU A N 1
ATOM 1156 C CA . GLU A 1 142 ? -2.307 -1.221 13.372 1.00 97.50 142 GLU A CA 1
ATOM 1157 C C . GLU A 1 142 ? -2.463 0.234 12.924 1.00 97.50 142 GLU A C 1
ATOM 1159 O O . GLU A 1 142 ? -1.486 0.834 12.468 1.00 97.50 142 GLU A O 1
ATOM 1164 N N . ILE A 1 143 ? -3.688 0.755 12.974 1.00 96.00 143 ILE A N 1
ATOM 1165 C CA . ILE A 1 143 ? -4.014 2.130 12.592 1.00 96.00 143 ILE A CA 1
ATOM 1166 C C . ILE A 1 143 ? -4.818 2.761 13.730 1.00 96.00 143 ILE A C 1
ATOM 1168 O O . ILE A 1 143 ? -5.952 2.330 13.959 1.00 96.00 143 ILE A O 1
ATOM 1172 N N . PRO A 1 144 ? -4.263 3.763 14.430 1.00 94.56 144 PRO A N 1
ATOM 1173 C CA . PRO A 1 144 ? -4.934 4.398 15.556 1.00 94.56 144 PRO A CA 1
ATOM 1174 C C . PRO A 1 144 ? -6.338 4.895 15.203 1.00 94.56 144 PRO A C 1
ATOM 1176 O O . PRO A 1 144 ? -6.541 5.554 14.185 1.00 94.56 144 PRO A O 1
ATOM 1179 N N . GLY A 1 145 ? -7.319 4.579 16.049 1.00 93.50 145 GLY A N 1
ATOM 1180 C CA . GLY A 1 145 ? -8.689 5.072 15.911 1.00 93.50 145 GLY A CA 1
ATOM 1181 C C . GLY A 1 145 ? -9.538 4.384 14.839 1.00 93.50 145 GLY A C 1
ATOM 1182 O O . GLY A 1 145 ? -10.734 4.673 14.761 1.00 93.50 145 GLY A O 1
ATOM 1183 N N . VAL A 1 146 ? -8.990 3.452 14.044 1.00 94.44 146 VAL A N 1
ATOM 1184 C CA . VAL A 1 146 ? -9.776 2.767 13.007 1.00 94.44 146 VAL A CA 1
ATOM 1185 C C . VAL A 1 146 ? -10.939 1.970 13.612 1.00 94.44 146 VAL A C 1
ATOM 1187 O O . VAL A 1 146 ? -10.795 1.156 14.534 1.00 94.44 146 VAL A O 1
ATOM 1190 N N . SER A 1 147 ? -12.124 2.159 13.042 1.00 93.19 147 SER A N 1
ATOM 1191 C CA . SER A 1 147 ? -13.379 1.589 13.515 1.00 93.19 147 SER A CA 1
ATOM 1192 C C . SER A 1 147 ? -14.097 0.788 12.416 1.00 93.19 147 SER A C 1
ATOM 1194 O O . SER A 1 147 ? -13.492 0.366 11.432 1.00 93.19 147 SER A O 1
ATOM 1196 N N . GLN A 1 148 ? -15.377 0.457 12.625 1.00 90.81 148 GLN A N 1
ATOM 1197 C CA . GLN A 1 148 ? -16.219 -0.109 11.557 1.00 90.81 148 GLN A CA 1
ATOM 1198 C C . GLN A 1 148 ? -16.752 0.960 10.599 1.00 90.81 148 GLN A C 1
ATOM 1200 O O . GLN A 1 148 ? -17.215 0.609 9.521 1.00 90.81 148 GLN A O 1
ATOM 1205 N N . GLU A 1 149 ? -16.719 2.226 11.011 1.00 91.00 149 GLU A N 1
ATOM 1206 C CA . GLU A 1 149 ? -17.187 3.363 10.215 1.00 91.00 149 GLU A CA 1
ATOM 1207 C C . GLU A 1 149 ? -16.093 3.865 9.265 1.00 91.00 149 GLU A C 1
ATOM 1209 O O . GLU A 1 149 ? -16.396 4.533 8.285 1.00 91.00 149 GLU A O 1
ATOM 1214 N N . SER A 1 150 ? -14.835 3.491 9.522 1.00 92.62 150 SER A N 1
ATOM 1215 C CA . SER A 1 150 ? -13.694 3.884 8.704 1.00 92.62 150 SER A CA 1
ATOM 1216 C C . SER A 1 150 ? -13.799 3.356 7.275 1.00 92.62 150 SER A C 1
ATOM 1218 O O . SER A 1 150 ? -14.117 2.182 7.047 1.00 92.62 150 SER A O 1
ATOM 1220 N N . LEU A 1 151 ? -13.454 4.206 6.312 1.00 92.19 151 LEU A N 1
ATOM 1221 C CA . LEU A 1 151 ? -13.456 3.875 4.893 1.00 92.19 151 LEU A CA 1
ATOM 1222 C C . LEU A 1 151 ? -12.039 3.553 4.429 1.00 92.19 151 LEU A C 1
ATOM 1224 O O . LEU A 1 151 ? -11.061 4.162 4.860 1.00 92.19 151 LEU A O 1
ATOM 1228 N N . LEU A 1 152 ? -11.929 2.570 3.537 1.00 93.06 152 LEU A N 1
ATOM 1229 C CA . LEU A 1 152 ? -10.659 2.155 2.951 1.00 93.06 152 LEU A CA 1
ATOM 1230 C C . LEU A 1 152 ? -10.695 2.402 1.456 1.00 93.06 152 LEU A C 1
ATOM 1232 O O . LEU A 1 152 ? -11.650 2.004 0.799 1.00 93.06 152 LEU A O 1
ATOM 1236 N N . HIS A 1 153 ? -9.630 2.963 0.908 1.00 92.06 153 HIS A N 1
ATOM 1237 C CA . HIS A 1 153 ? -9.463 3.118 -0.527 1.00 92.06 153 HIS A CA 1
ATOM 1238 C C . HIS A 1 153 ? -8.197 2.399 -0.980 1.00 92.06 153 HIS A C 1
ATOM 1240 O O . HIS A 1 153 ? -7.124 2.578 -0.403 1.00 92.06 153 HIS A O 1
ATOM 1246 N N . PHE A 1 154 ? -8.331 1.544 -1.992 1.00 93.75 154 PHE A N 1
ATOM 1247 C CA . PHE A 1 154 ? -7.240 0.725 -2.501 1.00 93.75 154 PHE A CA 1
ATOM 1248 C C . PHE A 1 154 ? -6.752 1.307 -3.815 1.00 93.75 154 PHE A C 1
ATOM 1250 O O . PHE A 1 154 ? -7.543 1.552 -4.723 1.00 93.75 154 PHE A O 1
ATOM 1257 N N . ARG A 1 155 ? -5.437 1.454 -3.940 1.00 92.81 155 ARG A N 1
ATOM 1258 C CA . ARG A 1 155 ? -4.795 1.888 -5.178 1.00 92.81 155 ARG A CA 1
ATOM 1259 C C . ARG A 1 155 ? -3.548 1.066 -5.446 1.00 92.81 155 ARG A C 1
ATOM 1261 O O . ARG A 1 155 ? -2.842 0.672 -4.519 1.00 92.81 155 ARG A O 1
ATOM 1268 N N . SER A 1 156 ? -3.285 0.807 -6.712 1.00 92.38 156 SER A N 1
ATOM 1269 C CA . SER A 1 156 ? -2.037 0.253 -7.218 1.00 92.38 156 SER A CA 1
ATOM 1270 C C . SER A 1 156 ? -1.483 1.176 -8.299 1.00 92.38 156 SER A C 1
ATOM 1272 O O . SER A 1 156 ? -2.220 1.884 -8.982 1.00 92.38 156 SER A O 1
ATOM 1274 N N . PHE A 1 157 ? -0.165 1.206 -8.431 1.00 88.19 157 PHE A N 1
ATOM 1275 C CA . PHE A 1 157 ? 0.532 2.157 -9.282 1.00 88.19 157 PHE A CA 1
ATOM 1276 C C . PHE A 1 157 ? 1.785 1.525 -9.884 1.00 88.19 157 PHE A C 1
ATOM 1278 O O . PHE A 1 157 ? 2.520 0.810 -9.200 1.00 88.19 157 PHE A O 1
ATOM 1285 N N . ASP A 1 158 ? 2.006 1.816 -11.162 1.00 87.56 158 ASP A N 1
ATOM 1286 C CA . ASP A 1 158 ? 3.192 1.532 -11.959 1.00 87.56 158 ASP A CA 1
ATOM 1287 C C . ASP A 1 158 ? 3.622 2.838 -12.641 1.00 87.56 158 ASP A C 1
ATOM 1289 O O . ASP A 1 158 ? 2.896 3.394 -13.470 1.00 87.56 158 ASP A O 1
ATOM 1293 N N . ALA A 1 159 ? 4.812 3.332 -12.303 1.00 81.31 159 ALA A N 1
ATOM 1294 C CA . ALA A 1 159 ? 5.299 4.634 -12.752 1.00 81.31 159 ALA A CA 1
ATOM 1295 C C . ALA A 1 159 ? 5.350 4.806 -14.276 1.00 81.31 159 ALA A C 1
ATOM 1297 O O . ALA A 1 159 ? 5.290 5.938 -14.760 1.00 81.31 159 ALA A O 1
ATOM 1298 N N . LEU A 1 160 ? 5.469 3.713 -15.032 1.00 79.50 160 LEU A N 1
ATOM 1299 C CA . LEU A 1 160 ? 5.568 3.749 -16.490 1.00 79.50 160 LEU A CA 1
ATOM 1300 C C . LEU A 1 160 ? 4.261 3.369 -17.184 1.00 79.50 160 LEU A C 1
ATOM 1302 O O . LEU A 1 160 ? 4.057 3.749 -18.338 1.00 79.50 160 LEU A O 1
ATOM 1306 N N . LEU A 1 161 ? 3.402 2.596 -16.518 1.00 80.06 161 LEU A N 1
ATOM 1307 C CA . LEU A 1 161 ? 2.286 1.910 -17.169 1.00 80.06 161 LEU A CA 1
ATOM 1308 C C . LEU A 1 161 ? 0.905 2.239 -16.579 1.00 80.06 161 LEU A C 1
ATOM 1310 O O . LEU A 1 161 ? -0.098 1.773 -17.120 1.00 80.06 161 LEU A O 1
ATOM 1314 N N . GLY A 1 162 ? 0.833 3.078 -15.540 1.00 78.75 162 GLY A N 1
ATOM 1315 C CA . GLY A 1 162 ? -0.410 3.679 -15.050 1.00 78.75 162 GLY A CA 1
ATOM 1316 C C . GLY A 1 162 ? -0.804 3.254 -13.638 1.00 78.75 162 GLY A C 1
ATOM 1317 O O . GLY A 1 162 ? 0.021 2.824 -12.840 1.00 78.75 162 GLY A O 1
ATOM 1318 N N . GLU A 1 163 ? -2.084 3.400 -13.310 1.00 83.12 163 GLU A N 1
ATOM 1319 C CA . GLU A 1 163 ? -2.625 3.114 -11.980 1.00 83.12 163 GLU A CA 1
ATOM 1320 C C . GLU A 1 163 ? -3.997 2.448 -12.047 1.00 83.12 163 GLU A C 1
ATOM 1322 O O . GLU A 1 163 ? -4.701 2.568 -13.052 1.00 83.12 163 GLU A O 1
ATOM 1327 N N . ASP A 1 164 ? -4.368 1.771 -10.963 1.00 79.50 164 ASP A N 1
ATOM 1328 C CA . ASP A 1 164 ? -5.697 1.204 -10.749 1.00 79.50 164 ASP A CA 1
ATOM 1329 C C . ASP A 1 164 ? -6.202 1.573 -9.350 1.00 79.50 164 ASP A C 1
ATOM 1331 O O . ASP A 1 164 ? -5.434 1.581 -8.384 1.00 79.50 164 ASP A O 1
ATOM 1335 N N . CYS A 1 165 ? -7.492 1.872 -9.230 1.00 79.62 165 CYS A N 1
ATOM 1336 C CA . CYS A 1 165 ? -8.115 2.329 -7.988 1.00 79.62 165 CYS A CA 1
ATOM 1337 C C . CYS A 1 165 ? -9.452 1.617 -7.793 1.00 79.62 165 CYS A C 1
ATOM 1339 O O . CYS A 1 165 ? -10.301 1.623 -8.685 1.00 79.62 165 CYS A O 1
ATOM 1341 N N . ILE A 1 166 ? -9.663 1.037 -6.611 1.00 79.00 166 ILE A N 1
ATOM 1342 C CA . ILE A 1 166 ? -10.926 0.401 -6.235 1.00 79.00 166 ILE A CA 1
ATOM 1343 C C . ILE A 1 166 ? -11.313 0.838 -4.823 1.00 79.00 166 ILE A C 1
ATOM 1345 O O . ILE A 1 166 ? -10.576 0.624 -3.857 1.00 79.00 166 ILE A O 1
ATOM 1349 N N . SER A 1 167 ? -12.524 1.369 -4.691 1.00 66.50 167 SER A N 1
ATOM 1350 C CA . SER A 1 167 ? -13.205 1.459 -3.400 1.00 66.50 167 SER A CA 1
ATOM 1351 C C . SER A 1 167 ? -13.915 0.128 -3.120 1.00 66.50 167 SER A C 1
ATOM 1353 O O . SER A 1 167 ? -14.552 -0.412 -4.027 1.00 66.50 167 SER A O 1
ATOM 1355 N N . PRO A 1 168 ? -13.796 -0.450 -1.914 1.00 57.44 168 PRO A N 1
ATOM 1356 C CA . PRO A 1 168 ? -14.597 -1.603 -1.530 1.00 57.44 168 PRO A CA 1
ATOM 1357 C C . PRO A 1 168 ? -16.087 -1.226 -1.554 1.00 57.44 168 PRO A C 1
ATOM 1359 O O . PRO A 1 168 ? -16.445 -0.113 -1.170 1.00 57.44 168 PRO A O 1
ATOM 1362 N N . GLU A 1 169 ? -16.922 -2.151 -2.040 1.00 46.16 169 GLU A N 1
ATOM 1363 C CA . GLU A 1 169 ? -18.392 -2.059 -1.969 1.00 46.16 169 GLU A CA 1
ATOM 1364 C C . GLU A 1 169 ? -18.910 -2.081 -0.525 1.00 46.16 169 GLU A C 1
ATOM 1366 O O . GLU A 1 169 ? -18.331 -2.830 0.303 1.00 46.16 169 GLU A O 1
#

Organism: NCBI:txid2605266

Sequence (169 aa):
MDAVDNLPRHINIIKTRSNRVGETIHARFYLREIPEMMTFNRDGVGDTVLEYMWTVSVDVDGRMEPWLGHEYDFMMAAFTKASVVSERGRNLVRPLENMIEVELYERVFDESLEAYTWVEVEGSNPRVTISREDQTIKLTSEIPGVSQESLLHFRSFDALLGEDCISPE